Protein AF-A0A4R4BLT1-F1 (afdb_monomer)

Foldseek 3Di:
DPPPDQDDDDPVLQVLLVVLVHHPVQLVVCSVVVDDSVCSSNDHPPPDDPPPD

Radius of gyration: 12.93 Å; Cα contacts (8 Å, |Δi|>4): 45; chains: 1; bounding box: 33×23×41 Å

Organism: Bacillus thuringiensis (NCBI:txid1428)

Mean predicted aligned error: 7.21 Å

Sequence (53 aa):
MENNYLPVPTWEQYEIAKRNGISKCNVDQRIIRGWNILKAITRPVNESFAKKV

pLDDT: mean 81.77, std 13.59, range [47.03, 92.38]

Secondary structure (DSSP, 8-state):
-------PPPHHHHHHHHHTT--HHHHHHHHHTT--HHHHHHS-S--S-----

Solvent-accessible surface area (backbone atoms only — not comparable to full-atom values): 3410 Å² total; per-residue (Å²): 133,83,78,89,67,75,82,76,75,54,72,67,53,46,52,49,8,47,75,60,73,37,52,66,68,57,31,50,56,31,35,77,73,69,41,53,65,71,59,34,36,65,58,67,88,74,79,78,68,82,72,83,123

Structure (mmCIF, N/CA/C/O backbone):
data_AF-A0A4R4BLT1-F1
#
_entry.id   AF-A0A4R4BLT1-F1
#
loop_
_atom_site.group_PDB
_atom_site.id
_atom_site.type_symbol
_atom_site.label_atom_id
_atom_site.label_alt_id
_atom_site.label_comp_id
_atom_site.label_asym_id
_atom_site.label_entity_id
_atom_site.label_seq_id
_atom_site.pdbx_PDB_ins_code
_atom_site.Cartn_x
_a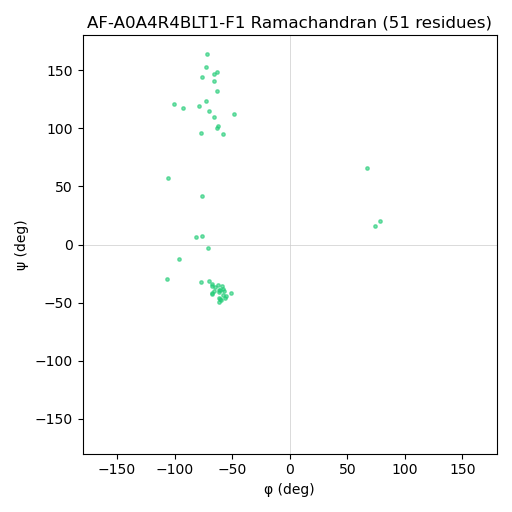tom_site.Cartn_y
_atom_site.Cartn_z
_atom_site.occupancy
_atom_site.B_iso_or_equiv
_atom_site.auth_seq_id
_atom_site.auth_comp_id
_atom_site.auth_asym_id
_atom_site.auth_atom_id
_atom_site.pdbx_PDB_model_num
ATOM 1 N N . MET A 1 1 ? 12.553 -6.106 -25.038 1.00 47.03 1 MET A N 1
ATOM 2 C CA . MET A 1 1 ? 13.125 -5.541 -23.799 1.00 47.03 1 MET A CA 1
ATOM 3 C C . MET A 1 1 ? 11.958 -5.258 -22.883 1.00 47.03 1 MET A C 1
ATOM 5 O O . MET A 1 1 ? 11.290 -4.248 -23.060 1.00 47.03 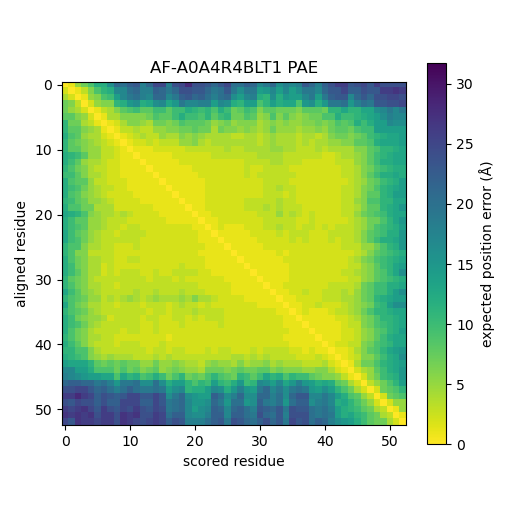1 MET A O 1
ATOM 9 N N . GLU A 1 2 ? 11.624 -6.205 -22.012 1.00 56.91 2 GLU A N 1
ATOM 10 C CA . GLU A 1 2 ? 10.566 -5.984 -21.029 1.00 56.91 2 GLU A CA 1
ATOM 11 C C . GLU A 1 2 ? 11.104 -4.964 -20.026 1.00 56.91 2 GLU A C 1
ATOM 13 O O . GLU A 1 2 ? 12.131 -5.191 -19.386 1.00 56.91 2 GLU A O 1
ATOM 18 N N . ASN A 1 3 ? 10.492 -3.784 -19.990 1.00 59.03 3 ASN A N 1
ATOM 19 C CA . ASN A 1 3 ? 10.868 -2.723 -19.071 1.00 59.03 3 ASN A CA 1
ATOM 20 C C . ASN A 1 3 ? 10.620 -3.223 -17.644 1.00 59.03 3 ASN A C 1
ATOM 22 O O . ASN A 1 3 ? 9.488 -3.230 -17.171 1.00 59.03 3 ASN A O 1
ATOM 26 N N . ASN A 1 4 ? 11.688 -3.658 -16.976 1.00 67.38 4 ASN A N 1
ATOM 27 C CA . ASN A 1 4 ? 11.682 -4.259 -15.643 1.00 67.38 4 ASN A CA 1
ATOM 28 C C . ASN A 1 4 ? 11.507 -3.193 -14.539 1.00 67.38 4 ASN A C 1
ATOM 30 O O . ASN A 1 4 ? 12.208 -3.195 -13.528 1.00 67.38 4 ASN A O 1
ATOM 34 N N . TYR A 1 5 ? 10.614 -2.227 -14.768 1.00 70.62 5 TYR A N 1
ATOM 35 C CA . TYR A 1 5 ? 10.310 -1.157 -13.831 1.00 70.62 5 TYR A CA 1
ATOM 36 C C . TYR A 1 5 ? 9.134 -1.573 -12.959 1.00 70.62 5 TYR A C 1
ATOM 38 O O . TYR A 1 5 ? 8.015 -1.764 -13.434 1.00 70.62 5 TYR A O 1
ATOM 46 N N . LEU A 1 6 ? 9.391 -1.675 -11.657 1.00 73.62 6 LEU A N 1
ATOM 47 C CA . LEU A 1 6 ? 8.321 -1.772 -10.678 1.00 73.62 6 LEU A CA 1
ATOM 48 C C . LEU A 1 6 ? 7.495 -0.475 -10.722 1.00 73.62 6 LEU A C 1
ATOM 50 O O . LEU A 1 6 ? 8.077 0.614 -10.724 1.00 73.62 6 LEU A O 1
ATOM 54 N N . PRO A 1 7 ? 6.156 -0.558 -10.770 1.00 79.19 7 PRO A N 1
ATOM 55 C CA . PRO A 1 7 ? 5.308 0.623 -10.828 1.00 79.19 7 PRO A CA 1
ATOM 56 C C . PRO A 1 7 ? 5.434 1.425 -9.528 1.00 79.19 7 PRO A C 1
ATOM 58 O O . PRO A 1 7 ? 4.965 0.996 -8.476 1.00 79.19 7 PRO A O 1
ATOM 61 N N . VAL A 1 8 ? 6.076 2.593 -9.602 1.00 83.69 8 VAL A N 1
ATOM 62 C CA . VAL A 1 8 ? 6.281 3.476 -8.447 1.00 83.69 8 VAL A CA 1
ATOM 63 C C . VAL A 1 8 ? 4.987 4.253 -8.164 1.00 83.69 8 VAL A C 1
ATOM 65 O O . VAL A 1 8 ? 4.543 5.017 -9.023 1.00 83.69 8 VAL A O 1
ATOM 68 N N . PRO A 1 9 ? 4.367 4.098 -6.977 1.00 86.00 9 PRO A N 1
ATOM 69 C CA . PRO A 1 9 ? 3.183 4.865 -6.604 1.00 86.00 9 PRO A CA 1
ATOM 70 C C . PRO A 1 9 ? 3.506 6.356 -6.460 1.00 86.00 9 PRO A C 1
ATOM 72 O O . PRO A 1 9 ? 4.540 6.724 -5.898 1.00 86.00 9 PRO A O 1
ATOM 75 N N . THR A 1 10 ? 2.596 7.220 -6.910 1.00 92.19 10 THR A N 1
ATOM 76 C CA . THR A 1 10 ? 2.687 8.668 -6.673 1.00 92.19 10 THR A CA 1
ATOM 77 C C . THR A 1 10 ? 2.392 9.011 -5.210 1.00 92.19 10 THR A C 1
ATOM 79 O O . THR A 1 10 ? 1.820 8.217 -4.460 1.00 92.19 10 THR A O 1
ATOM 82 N N . TRP A 1 11 ? 2.762 10.221 -4.787 1.00 90.19 11 TRP A N 1
ATOM 83 C CA . TRP A 1 11 ? 2.525 10.704 -3.420 1.00 90.19 11 TRP A CA 1
ATOM 84 C C . TRP A 1 11 ? 1.040 10.658 -3.036 1.00 90.19 11 TRP A C 1
ATOM 86 O O . TRP A 1 11 ? 0.709 10.200 -1.948 1.00 90.19 11 TRP A O 1
ATOM 96 N N . GLU A 1 12 ? 0.150 11.014 -3.963 1.00 91.31 12 GLU A N 1
ATOM 97 C CA . GLU A 1 12 ? -1.304 10.964 -3.768 1.00 91.31 12 GLU A CA 1
ATOM 98 C C . GLU A 1 12 ? -1.807 9.535 -3.488 1.00 91.31 12 GLU A C 1
ATOM 100 O O . GLU A 1 12 ? -2.637 9.313 -2.606 1.00 91.31 12 GLU A O 1
ATOM 105 N N . GLN A 1 13 ? -1.241 8.527 -4.164 1.00 90.62 13 GLN A N 1
ATOM 106 C CA . GLN A 1 13 ? -1.577 7.117 -3.930 1.00 90.62 13 G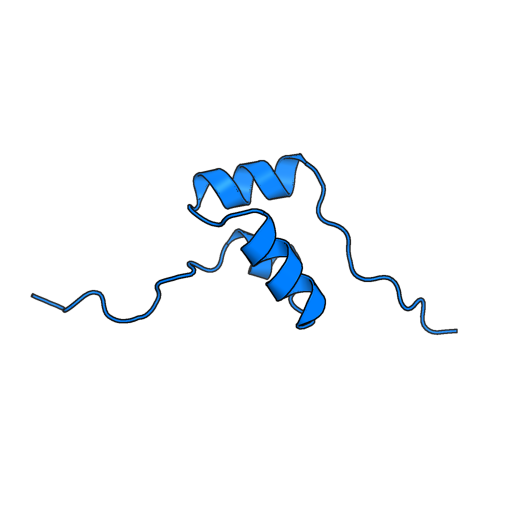LN A CA 1
ATOM 107 C C . GLN A 1 13 ? -1.161 6.675 -2.517 1.00 90.62 13 GLN A C 1
ATOM 109 O O . GLN A 1 13 ? -1.886 5.922 -1.862 1.00 90.62 13 GLN A O 1
ATOM 114 N N . TYR A 1 14 ? -0.031 7.177 -2.010 1.00 91.00 14 TYR A N 1
ATOM 115 C CA . TYR A 1 14 ? 0.380 6.940 -0.625 1.00 91.00 14 TYR A CA 1
ATOM 116 C C . TYR A 1 14 ? -0.538 7.625 0.390 1.00 91.00 14 TYR A C 1
ATOM 118 O O . TYR A 1 14 ? -0.773 7.063 1.460 1.00 91.00 14 TYR A O 1
ATOM 126 N N . GLU A 1 15 ? -1.085 8.799 0.076 1.00 92.38 15 GLU A N 1
ATOM 127 C CA . GLU A 1 15 ? -2.075 9.449 0.938 1.00 92.38 15 GLU A CA 1
ATOM 128 C C . GLU A 1 15 ? -3.387 8.667 0.988 1.00 92.38 15 GLU A C 1
ATOM 130 O O . GLU A 1 15 ? -3.938 8.470 2.073 1.00 92.38 15 GLU A O 1
ATOM 135 N N . ILE A 1 16 ? -3.860 8.161 -0.155 1.00 92.00 16 ILE A N 1
ATOM 136 C CA . ILE A 1 16 ? -5.035 7.279 -0.221 1.00 92.00 16 ILE A CA 1
ATOM 137 C C . ILE A 1 16 ? -4.787 6.010 0.600 1.00 92.00 16 ILE A C 1
ATOM 139 O O . ILE A 1 16 ? -5.615 5.647 1.435 1.00 92.00 16 ILE A O 1
ATOM 143 N N . ALA A 1 17 ? -3.624 5.375 0.431 1.00 91.38 17 ALA A N 1
ATOM 144 C CA . ALA A 1 17 ? -3.236 4.216 1.228 1.00 91.38 17 ALA A CA 1
ATOM 145 C C . ALA A 1 17 ? -3.258 4.542 2.728 1.00 91.38 17 ALA A C 1
ATOM 147 O O . ALA A 1 17 ? -3.860 3.804 3.507 1.00 91.38 17 ALA A O 1
ATOM 148 N N . LYS A 1 18 ? -2.693 5.687 3.129 1.00 91.12 18 LYS A N 1
ATOM 149 C CA . LYS A 1 18 ? -2.678 6.143 4.523 1.00 91.12 18 LYS A CA 1
ATOM 150 C C . LYS A 1 18 ? -4.091 6.365 5.072 1.00 91.12 18 LYS A C 1
ATOM 152 O O . LYS A 1 18 ? -4.353 5.954 6.200 1.00 91.12 18 LYS A O 1
ATOM 157 N N . ARG A 1 19 ? -5.006 6.949 4.286 1.00 90.44 19 ARG A N 1
ATOM 158 C CA . ARG A 1 19 ? -6.433 7.085 4.651 1.00 90.44 19 ARG A CA 1
ATOM 159 C C . ARG A 1 19 ? -7.110 5.723 4.833 1.00 90.44 19 ARG A C 1
ATOM 161 O O . ARG A 1 19 ? -7.920 5.574 5.738 1.00 90.44 19 ARG A O 1
ATOM 168 N N . ASN A 1 20 ? -6.715 4.725 4.044 1.00 88.50 20 ASN A N 1
ATOM 169 C CA . ASN A 1 20 ? -7.180 3.338 4.156 1.00 88.50 20 ASN A CA 1
ATOM 170 C C . ASN A 1 20 ? -6.452 2.525 5.251 1.00 88.50 20 ASN A C 1
ATOM 172 O O . ASN A 1 20 ? -6.636 1.312 5.343 1.00 88.50 20 ASN A O 1
ATOM 176 N N . GLY A 1 21 ? -5.597 3.156 6.065 1.00 89.31 21 GLY A N 1
ATOM 177 C CA . GLY A 1 21 ? -4.829 2.480 7.118 1.00 89.31 21 GLY A CA 1
ATOM 178 C C . GLY A 1 21 ? -3.667 1.622 6.603 1.00 89.31 21 GLY A C 1
ATOM 179 O O . GLY A 1 21 ? -3.139 0.781 7.328 1.00 89.31 21 GLY A O 1
ATOM 180 N N . ILE A 1 22 ? -3.253 1.814 5.352 1.00 90.56 22 ILE A N 1
ATOM 181 C CA . ILE A 1 22 ? -2.156 1.091 4.711 1.00 90.56 22 ILE A CA 1
ATOM 182 C C . ILE A 1 22 ? -0.912 1.981 4.731 1.00 90.56 22 ILE A C 1
ATOM 184 O O . ILE A 1 22 ? -0.883 3.081 4.181 1.00 90.56 22 ILE A O 1
ATOM 188 N N . SER A 1 23 ? 0.153 1.497 5.364 1.00 90.69 23 SER A N 1
ATOM 189 C CA . SER A 1 23 ? 1.432 2.204 5.404 1.00 90.69 23 SER A CA 1
ATOM 190 C C . SER A 1 23 ? 2.159 2.149 4.056 1.00 90.69 23 SER A C 1
ATOM 192 O O . SER A 1 23 ? 2.036 1.183 3.303 1.00 90.69 23 SER A O 1
ATOM 194 N N . LYS A 1 24 ? 3.002 3.151 3.777 1.00 90.62 24 LYS A N 1
ATOM 195 C CA . LYS A 1 24 ? 3.863 3.191 2.581 1.00 90.62 24 LYS A CA 1
ATOM 196 C C . LYS A 1 24 ? 4.682 1.907 2.393 1.00 90.62 24 LYS A C 1
ATOM 198 O O . LYS A 1 24 ? 4.744 1.388 1.288 1.00 90.62 24 LYS A O 1
ATOM 203 N N . CYS A 1 25 ? 5.235 1.365 3.480 1.00 90.94 25 CYS A N 1
ATOM 204 C CA . CYS A 1 25 ? 5.981 0.105 3.456 1.00 90.94 25 CYS A CA 1
ATOM 205 C C . CYS A 1 25 ? 5.115 -1.078 2.980 1.00 90.94 25 CYS A C 1
ATOM 207 O O . CYS A 1 25 ? 5.571 -1.891 2.184 1.00 90.94 25 CYS A O 1
ATOM 209 N N . ASN A 1 26 ? 3.841 -1.146 3.391 1.00 91.25 26 ASN A N 1
ATOM 210 C CA . ASN A 1 26 ? 2.918 -2.174 2.899 1.00 91.25 26 ASN A CA 1
ATOM 211 C C . ASN A 1 26 ? 2.615 -2.016 1.407 1.00 91.25 26 ASN A C 1
ATOM 213 O O . ASN A 1 26 ? 2.532 -3.016 0.699 1.00 91.25 26 ASN A O 1
ATOM 217 N N . VAL A 1 27 ? 2.440 -0.782 0.924 1.00 91.50 27 VAL A N 1
ATOM 218 C C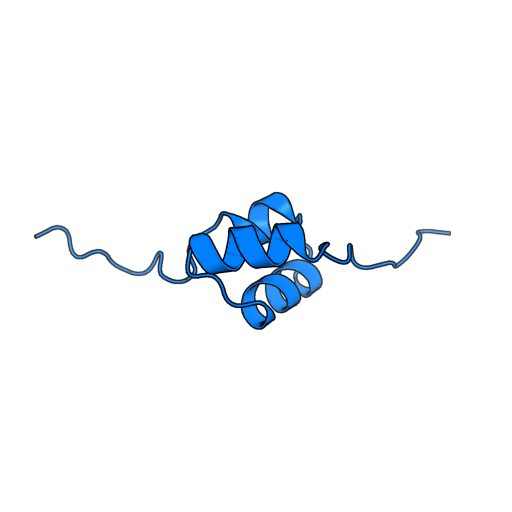A . VAL A 1 27 ? 2.237 -0.526 -0.510 1.00 91.50 27 VAL A CA 1
ATOM 219 C C . VAL A 1 27 ? 3.456 -1.000 -1.301 1.00 91.50 27 VAL A C 1
ATOM 221 O O . VAL A 1 27 ? 3.293 -1.770 -2.240 1.00 91.50 27 VAL A O 1
ATOM 224 N N . ASP A 1 28 ? 4.662 -0.620 -0.878 1.00 90.31 28 ASP A N 1
ATOM 225 C CA . ASP A 1 28 ? 5.920 -0.980 -1.542 1.00 90.31 28 ASP A CA 1
ATOM 226 C C . ASP A 1 28 ? 6.132 -2.503 -1.598 1.00 90.31 28 ASP A C 1
ATOM 228 O O . ASP A 1 28 ? 6.303 -3.076 -2.673 1.00 90.31 28 ASP A O 1
ATOM 232 N N . GLN A 1 29 ? 5.945 -3.194 -0.467 1.00 91.31 29 GLN A N 1
ATOM 233 C CA . GLN A 1 29 ? 5.983 -4.659 -0.423 1.00 91.31 29 GLN A CA 1
ATOM 234 C C . GLN A 1 29 ? 4.957 -5.302 -1.362 1.00 91.31 29 GLN A C 1
ATOM 236 O O . GLN A 1 29 ? 5.236 -6.328 -1.980 1.00 91.31 29 GLN A O 1
ATOM 241 N N . ARG A 1 30 ? 3.756 -4.727 -1.491 1.00 91.44 30 ARG A N 1
ATOM 242 C CA . ARG A 1 30 ? 2.735 -5.232 -2.420 1.00 91.44 30 ARG A CA 1
ATOM 243 C C . ARG A 1 30 ? 3.172 -5.043 -3.874 1.00 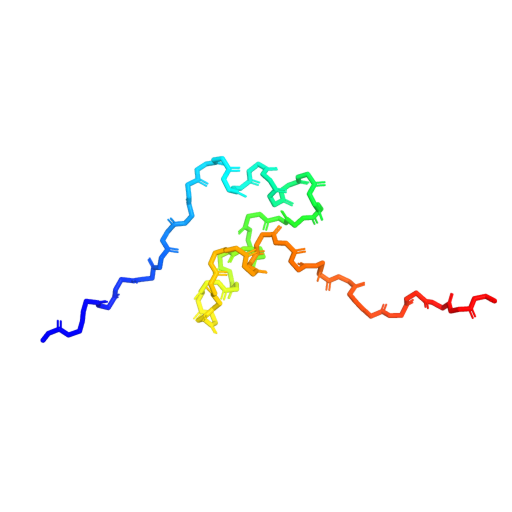91.44 30 ARG A C 1
ATOM 245 O O . ARG A 1 30 ? 3.012 -5.982 -4.650 1.00 91.44 30 ARG A O 1
ATOM 252 N N . ILE A 1 31 ? 3.766 -3.902 -4.228 1.00 90.50 31 ILE A N 1
ATOM 253 C CA . ILE A 1 31 ? 4.323 -3.658 -5.569 1.00 90.50 31 ILE A CA 1
ATOM 254 C C . ILE A 1 31 ? 5.447 -4.648 -5.894 1.00 90.50 31 ILE A C 1
ATOM 256 O O . ILE A 1 31 ? 5.425 -5.250 -6.965 1.00 90.50 31 ILE A O 1
ATOM 260 N N . ILE A 1 32 ? 6.377 -4.882 -4.961 1.00 89.19 32 ILE A N 1
ATOM 261 C CA . ILE A 1 32 ? 7.461 -5.870 -5.122 1.00 89.19 32 ILE A CA 1
ATOM 262 C C . ILE A 1 32 ? 6.891 -7.275 -5.363 1.00 89.19 32 ILE A C 1
ATOM 264 O O . ILE A 1 32 ? 7.421 -8.044 -6.159 1.00 89.19 32 ILE A O 1
ATOM 268 N N . ARG A 1 33 ? 5.759 -7.603 -4.729 1.00 89.06 33 ARG A N 1
ATOM 269 C CA . ARG A 1 33 ? 5.019 -8.858 -4.950 1.00 89.06 33 ARG A CA 1
ATOM 270 C C . ARG A 1 33 ? 4.213 -8.880 -6.258 1.00 89.06 33 ARG A C 1
ATOM 272 O O . ARG A 1 33 ? 3.420 -9.799 -6.454 1.00 89.06 33 ARG A O 1
ATOM 279 N N . GLY A 1 34 ? 4.360 -7.877 -7.121 1.00 89.38 34 GLY A N 1
ATOM 280 C CA . GLY A 1 34 ? 3.669 -7.776 -8.406 1.00 89.38 34 GLY A CA 1
ATOM 281 C C . GLY A 1 34 ? 2.218 -7.306 -8.304 1.00 89.38 34 GLY A C 1
ATOM 282 O O . GLY A 1 34 ? 1.417 -7.567 -9.202 1.00 89.38 34 GLY A O 1
ATOM 283 N N . TRP A 1 35 ? 1.821 -6.654 -7.207 1.00 89.69 35 TRP A N 1
ATOM 284 C CA . TRP A 1 35 ? 0.475 -6.093 -7.116 1.00 89.69 35 TRP A CA 1
ATOM 285 C C . TRP A 1 35 ? 0.368 -4.814 -7.932 1.00 89.69 35 TRP A C 1
ATOM 287 O O . TRP A 1 35 ? 1.271 -3.985 -7.964 1.00 89.69 35 TRP A O 1
ATOM 297 N N . ASN A 1 36 ? -0.804 -4.621 -8.530 1.00 90.44 36 ASN A N 1
ATOM 298 C CA . ASN A 1 36 ? -1.154 -3.344 -9.126 1.00 90.44 36 ASN A CA 1
ATOM 299 C C . ASN A 1 36 ? -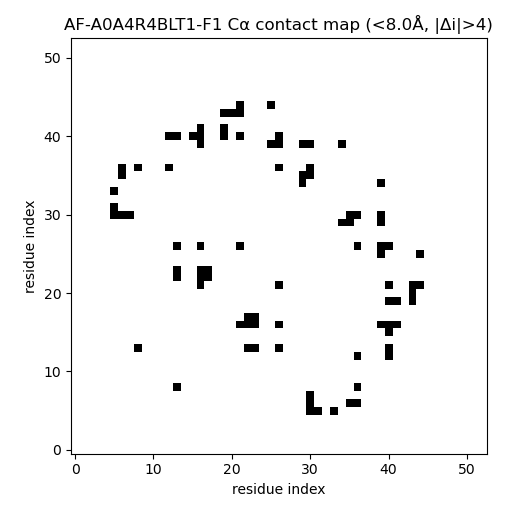1.279 -2.267 -8.035 1.00 90.44 36 ASN A C 1
ATOM 301 O O . ASN A 1 36 ? -1.748 -2.565 -6.932 1.00 90.44 36 ASN A O 1
ATOM 305 N N . ILE A 1 37 ? -0.919 -1.019 -8.345 1.00 89.31 37 ILE A N 1
ATOM 306 C CA . ILE A 1 37 ? -0.923 0.073 -7.363 1.00 89.31 37 ILE A CA 1
ATOM 307 C C . ILE A 1 37 ? -2.314 0.2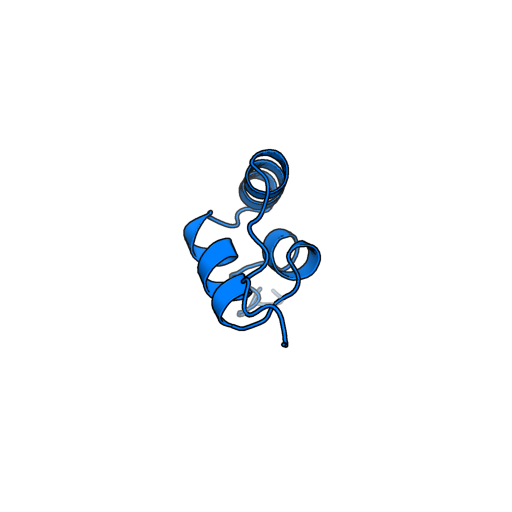65 -6.747 1.00 89.31 37 ILE A C 1
ATOM 309 O O . ILE A 1 37 ? -2.441 0.304 -5.525 1.00 89.31 37 ILE A O 1
ATOM 313 N N . LEU A 1 38 ? -3.371 0.236 -7.565 1.00 90.06 38 LEU A N 1
ATOM 314 C CA . LEU A 1 38 ? -4.760 0.321 -7.099 1.00 90.06 38 LEU A CA 1
ATOM 315 C C . LEU A 1 38 ? -5.079 -0.762 -6.064 1.00 90.06 38 LEU A C 1
ATOM 317 O O . LEU A 1 38 ? -5.644 -0.486 -5.008 1.00 90.06 38 LEU A O 1
ATOM 321 N N . LYS A 1 39 ? -4.645 -1.998 -6.330 1.00 90.50 39 LYS A N 1
ATOM 322 C CA . LYS A 1 39 ? -4.809 -3.135 -5.415 1.00 90.50 39 LYS A CA 1
ATOM 323 C C . LYS A 1 39 ? -3.963 -2.961 -4.149 1.00 90.50 39 LYS A C 1
ATOM 325 O O . LYS A 1 39 ? -4.388 -3.356 -3.064 1.00 90.50 39 LYS A O 1
ATOM 330 N N . ALA A 1 40 ? -2.777 -2.368 -4.275 1.00 91.62 40 ALA A N 1
ATOM 331 C CA . ALA A 1 40 ? -1.855 -2.138 -3.173 1.00 91.62 40 ALA A CA 1
ATOM 332 C C . ALA A 1 40 ? -2.343 -1.065 -2.190 1.00 91.62 40 ALA A C 1
ATOM 334 O O . ALA A 1 40 ? -2.069 -1.191 -0.996 1.00 91.62 40 ALA A O 1
ATOM 335 N N . ILE A 1 41 ? -3.094 -0.065 -2.661 1.00 92.12 41 ILE A N 1
ATOM 336 C CA . ILE A 1 41 ? -3.606 1.045 -1.836 1.00 92.12 41 ILE A CA 1
ATOM 337 C C . ILE A 1 41 ? -5.042 0.853 -1.334 1.00 92.12 41 ILE A C 1
ATOM 339 O O . ILE A 1 41 ? -5.475 1.608 -0.468 1.00 92.12 41 ILE A O 1
ATOM 343 N N . THR A 1 42 ? -5.794 -0.119 -1.860 1.00 91.25 42 THR A N 1
ATOM 344 C CA . THR A 1 42 ? -7.198 -0.363 -1.463 1.00 91.25 42 THR A CA 1
ATOM 345 C C . THR A 1 42 ? -7.386 -1.601 -0.594 1.00 91.25 42 THR A C 1
ATOM 347 O O . THR A 1 42 ? -8.284 -1.621 0.243 1.00 91.25 42 THR A O 1
ATOM 350 N N . ARG A 1 43 ? -6.552 -2.640 -0.742 1.00 88.38 43 ARG A N 1
ATOM 351 C CA . ARG A 1 43 ? -6.721 -3.876 0.035 1.00 88.38 43 ARG A CA 1
ATOM 352 C C . ARG A 1 43 ? -6.314 -3.659 1.506 1.00 88.38 43 ARG A C 1
ATOM 354 O O . ARG A 1 43 ? -5.149 -3.322 1.754 1.00 88.38 43 ARG A O 1
ATOM 361 N N . PRO A 1 44 ? -7.187 -3.911 2.495 1.00 81.50 44 PRO A N 1
ATOM 362 C CA . PRO A 1 44 ? -6.820 -3.813 3.908 1.00 81.50 44 PRO A CA 1
ATOM 363 C C .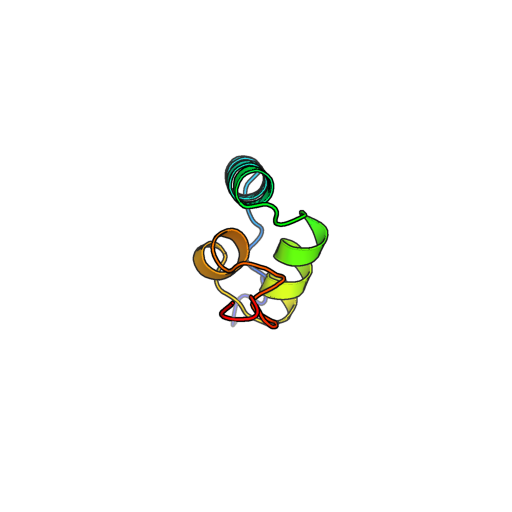 PRO A 1 44 ? -5.723 -4.830 4.275 1.00 81.50 44 PRO A C 1
ATOM 365 O O . PRO A 1 44 ? -5.608 -5.889 3.662 1.00 81.50 44 PRO A O 1
ATOM 368 N N . VAL A 1 45 ? -4.853 -4.488 5.232 1.00 75.56 45 VAL A N 1
ATOM 369 C CA . VAL A 1 45 ? -3.753 -5.370 5.693 1.00 75.56 45 VAL A CA 1
ATOM 370 C C . VAL A 1 45 ? -4.276 -6.470 6.628 1.00 75.56 45 VAL A C 1
ATOM 372 O O . VAL A 1 45 ? -3.775 -7.588 6.598 1.00 75.56 45 VAL A O 1
ATOM 375 N N . ASN A 1 46 ? -5.323 -6.167 7.400 1.00 69.50 46 AS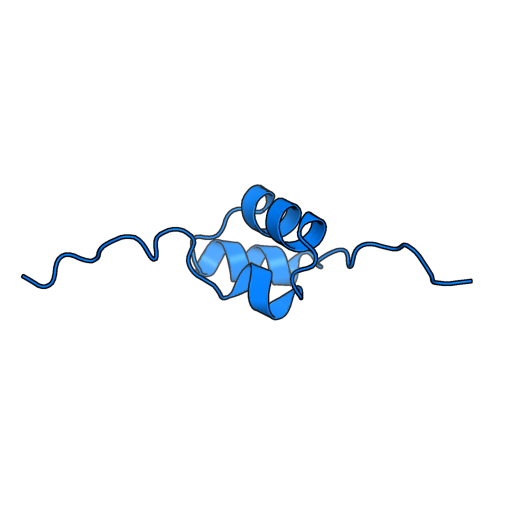N A N 1
ATOM 376 C CA . ASN A 1 46 ? -5.877 -7.031 8.442 1.00 69.50 46 ASN A CA 1
ATOM 377 C C . ASN A 1 46 ? -7.213 -7.665 8.014 1.00 69.50 46 ASN A C 1
ATOM 379 O O . ASN A 1 46 ? -8.223 -7.497 8.689 1.00 69.50 46 ASN A O 1
ATOM 383 N N . GLU A 1 47 ? -7.245 -8.392 6.893 1.00 61.47 47 GLU A N 1
ATOM 384 C CA . GLU A 1 47 ? -8.407 -9.243 6.548 1.00 61.47 47 GLU A CA 1
ATOM 385 C C . GLU A 1 47 ? -8.522 -10.484 7.466 1.00 61.47 47 GLU A C 1
ATOM 387 O O . GLU A 1 47 ? -9.466 -11.266 7.377 1.00 61.47 47 GLU A O 1
ATOM 392 N N . SER A 1 48 ? -7.571 -10.672 8.383 1.00 56.72 48 SER A N 1
ATOM 393 C CA . SER A 1 48 ? -7.566 -11.727 9.387 1.00 56.72 48 SER A CA 1
ATOM 394 C C . SER A 1 48 ? -8.528 -11.408 10.541 1.00 56.72 48 SER A C 1
ATOM 396 O O . SER A 1 48 ? -8.171 -10.766 11.524 1.00 56.72 48 SER A O 1
ATOM 398 N N . PHE A 1 49 ? -9.739 -11.959 10.432 1.00 56.03 49 PHE A N 1
ATOM 399 C CA . PHE A 1 49 ? -10.673 -12.235 11.531 1.00 56.03 49 PHE A CA 1
ATOM 400 C C . PHE A 1 49 ? -11.267 -11.017 12.248 1.00 56.03 49 PHE A C 1
ATOM 402 O O . PHE A 1 49 ? -11.134 -10.873 13.466 1.00 56.03 49 PHE A O 1
ATOM 409 N N . ALA A 1 50 ? -12.084 -10.225 11.550 1.00 56.59 50 ALA A N 1
ATOM 410 C CA . ALA A 1 50 ? -13.246 -9.672 12.239 1.00 56.59 50 ALA A CA 1
ATOM 411 C C . ALA A 1 50 ? -14.060 -10.873 12.758 1.00 56.59 50 ALA A C 1
ATOM 413 O O . ALA A 1 50 ? -14.793 -11.507 11.997 1.00 56.59 50 ALA A O 1
ATOM 414 N N . LYS A 1 51 ? -13.843 -11.262 14.025 1.00 54.91 51 LYS A N 1
ATOM 415 C CA . LYS A 1 51 ? -14.721 -12.185 14.745 1.00 54.91 51 LYS A CA 1
ATOM 416 C C . LYS A 1 51 ? -16.132 -11.664 14.520 1.00 54.91 51 LYS A C 1
ATOM 418 O O . LYS A 1 51 ? -16.462 -10.569 14.969 1.00 54.91 51 LYS A O 1
ATOM 423 N N . LYS A 1 52 ? -16.924 -12.432 13.779 1.00 55.19 52 LYS A N 1
ATOM 424 C CA . LYS A 1 52 ? -18.367 -12.267 13.747 1.00 55.19 52 LYS A CA 1
ATOM 425 C C . LYS A 1 52 ? -18.815 -12.541 15.184 1.00 55.19 52 LYS A C 1
ATOM 427 O O . LYS A 1 52 ? -18.709 -13.679 15.638 1.00 55.19 52 LYS A O 1
ATOM 432 N N . VAL A 1 53 ? -19.087 -11.462 15.916 1.00 62.50 53 VAL A N 1
ATOM 433 C CA . VAL A 1 53 ? -19.748 -11.491 17.226 1.00 62.50 53 VAL A CA 1
ATOM 434 C C . VAL A 1 53 ? -21.132 -12.102 17.092 1.00 62.50 53 VAL A C 1
ATOM 436 O O . VAL A 1 53 ? -21.731 -11.953 15.999 1.00 62.50 53 VAL A O 1
#